Protein AF-A0A068UIH8-F1 (afdb_monomer)

Secondary structure (DSSP, 8-state):
--TTS-SSS----TTS--GGG----TTT-SHHHHHHHHTTHHHHHHHHHHHH-TT--S--TTPPPP----

Foldseek 3Di:
DDPPADPPQGADAVVPDDCVQDWDDPDDPLPRSQCSHQNPCLVVVLCVCCVPPVVPPPDDRNDRHRDDPD

Sequence (70 aa):
MTPFVSKFQRAAYLNYRDLDLGANKEGNTTSVWGIKYFKNNFYRLAHVKQEVDPSNFFRYGQSIPPFLSS

Nearest PDB structures (foldseek):
  4ud8-assembly2_B  TM=8.998E-01  e=8.215E-08  Arabidopsis thaliana
  4ud8-assembly1_A  TM=9.020E-01  e=1.815E-07  Arabidopsis thaliana
  2y3s-assembly1_A  TM=7.806E-01  e=7.823E-04  Streptomyces sp. 307-9
  6yjo-assembly1_A  TM=8.485E-01  e=1.432E-02  Fusarium graminearum PH-1
  6y0r-assembly1_AAA  TM=7.797E-01  e=2.429E-02  Fusarium graminearum PH-1

pLDDT: mean 78.69, std 14.03, range [44.31, 95.69]

Organism: Coffea canephora (NCBI:txid49390)

Solvent-accessible surface area (backbone atoms only — not comparable to full-atom values): 4497 Å² total; per-residue (Å²): 137,69,97,85,62,68,90,70,74,72,69,46,56,78,91,65,77,60,71,88,61,47,47,60,53,98,86,83,52,59,62,71,36,40,37,35,53,44,44,88,50,37,62,61,51,14,47,51,30,33,75,77,37,67,84,50,77,86,66,57,59,78,46,78,54,46,58,78,83,126

InterPro domains:
  IPR012951 Berberine/berberine-like [PF08031] (12-65)
  IPR016169 FAD-binding, type PCMH, subdomain 2 [G3DSA:3.30.465.10] (9-66)

Structure (mmCIF, N/CA/C/O backbone):
data_AF-A0A068UIH8-F1
#
_entry.id   AF-A0A068UIH8-F1
#
loop_
_atom_site.group_PDB
_atom_site.id
_atom_site.type_symbol
_atom_site.label_atom_id
_atom_site.label_alt_id
_atom_site.label_comp_id
_atom_site.label_asym_id
_atom_site.label_entity_id
_atom_site.label_seq_id
_atom_site.pdbx_PDB_ins_code
_atom_site.Cartn_x
_atom_site.Cartn_y
_atom_site.Cartn_z
_atom_site.occupancy
_atom_site.B_iso_or_equiv
_atom_site.auth_seq_id
_atom_site.auth_comp_id
_atom_site.auth_asym_id
_atom_site.auth_atom_id
_atom_site.pdbx_PDB_model_num
ATOM 1 N N . MET A 1 1 ? -20.533 14.038 17.638 1.00 53.66 1 MET A N 1
ATOM 2 C CA . MET A 1 1 ? -19.867 12.716 17.720 1.00 53.66 1 MET A CA 1
ATOM 3 C C . MET A 1 1 ? -20.947 11.665 17.931 1.00 53.66 1 MET A C 1
ATOM 5 O O . MET A 1 1 ? -21.703 11.795 18.882 1.00 53.66 1 MET A O 1
ATOM 9 N N . THR A 1 2 ? -21.094 10.708 17.014 1.00 59.62 2 THR A N 1
ATOM 10 C CA . THR A 1 2 ? -22.125 9.653 17.060 1.00 59.62 2 THR A CA 1
ATOM 11 C C . THR A 1 2 ? -21.654 8.446 17.888 1.00 59.62 2 THR A C 1
ATOM 13 O O . THR A 1 2 ? -20.458 8.148 17.895 1.00 59.62 2 THR A O 1
ATOM 16 N N . PRO A 1 3 ? -22.560 7.736 18.589 1.00 64.06 3 PRO A N 1
ATOM 17 C CA . PRO A 1 3 ? -22.197 6.796 19.659 1.00 64.06 3 PRO A CA 1
ATOM 18 C C . PRO A 1 3 ? -21.514 5.490 19.208 1.00 64.06 3 PRO A C 1
ATOM 20 O O . PRO A 1 3 ? -21.004 4.764 20.054 1.00 64.06 3 PRO A O 1
ATOM 23 N N . PHE A 1 4 ? -21.434 5.205 17.904 1.00 68.00 4 PHE A N 1
ATOM 24 C CA . PHE A 1 4 ? -20.886 3.946 17.367 1.00 68.00 4 PHE A CA 1
ATOM 25 C C . PHE A 1 4 ? -19.582 4.111 16.573 1.00 68.00 4 PHE A C 1
ATOM 27 O O . PHE A 1 4 ? -19.191 3.226 15.816 1.00 68.00 4 PHE A O 1
ATOM 34 N N . VAL A 1 5 ? -18.901 5.250 16.705 1.00 61.72 5 VAL A N 1
ATOM 35 C CA . VAL A 1 5 ? -17.641 5.501 15.987 1.00 61.72 5 VAL A CA 1
ATOM 36 C C . VAL A 1 5 ? -16.449 5.057 16.837 1.00 61.72 5 VAL A C 1
ATOM 38 O O . VAL A 1 5 ? -16.388 5.356 18.031 1.00 61.72 5 VAL A O 1
ATOM 41 N N . SER A 1 6 ? -15.486 4.352 16.227 1.00 58.03 6 SER A N 1
ATOM 42 C CA . SER A 1 6 ? -14.278 3.902 16.927 1.00 58.03 6 SER A CA 1
ATOM 43 C C . SER A 1 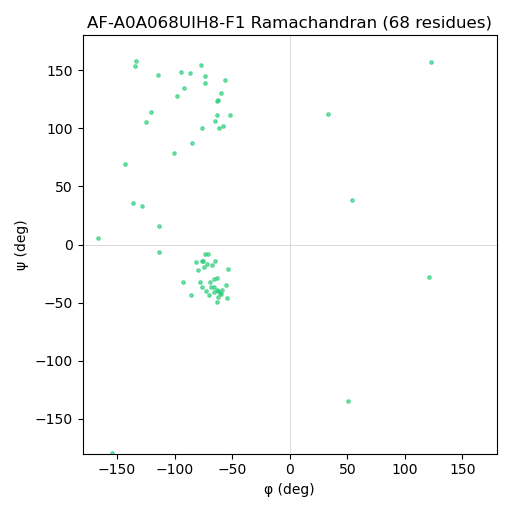6 ? -13.495 5.093 17.494 1.00 58.03 6 SER A C 1
ATOM 45 O O . SER A 1 6 ? -13.220 6.071 16.799 1.00 58.03 6 SER A O 1
ATOM 47 N N . LYS A 1 7 ? -13.130 5.009 18.779 1.00 60.56 7 LYS A N 1
AT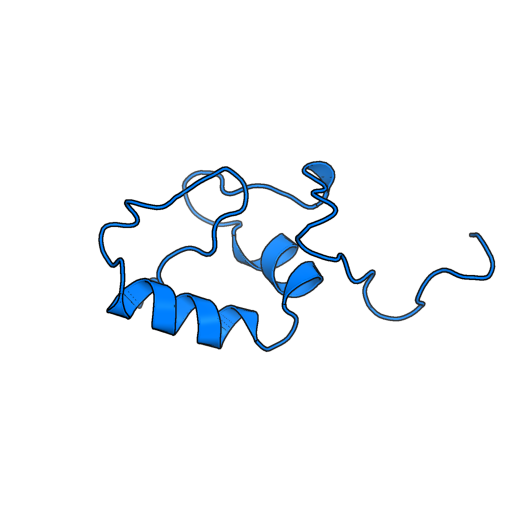OM 48 C CA . LYS A 1 7 ? -12.368 6.056 19.485 1.00 60.56 7 LYS A CA 1
ATOM 49 C C . LYS A 1 7 ? -10.855 5.999 19.218 1.00 60.56 7 LYS A C 1
ATOM 51 O O . LYS A 1 7 ? -10.167 6.980 19.468 1.00 60.56 7 LYS A O 1
ATOM 56 N N . PHE A 1 8 ? -10.348 4.892 18.669 1.00 56.47 8 PHE A N 1
ATOM 57 C CA . PHE A 1 8 ? -8.938 4.692 18.312 1.00 56.47 8 PHE A CA 1
ATOM 58 C C . PHE A 1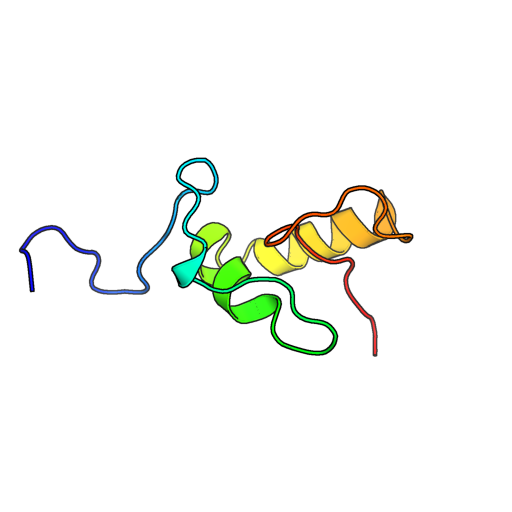 8 ? -8.834 4.413 16.812 1.00 56.47 8 PHE A C 1
ATOM 60 O O . PHE A 1 8 ? -9.382 3.408 16.372 1.00 56.47 8 PHE A O 1
ATOM 67 N N . GLN A 1 9 ? -8.199 5.340 16.074 1.00 62.47 9 GLN A N 1
ATOM 68 C CA . GLN A 1 9 ? -8.058 5.433 14.607 1.00 62.47 9 GLN A CA 1
ATOM 69 C C . GLN A 1 9 ? -9.259 4.907 13.801 1.00 62.47 9 GLN A C 1
ATOM 71 O O . GLN A 1 9 ? -9.523 3.709 13.739 1.00 62.47 9 GLN A O 1
ATOM 76 N N . ARG A 1 10 ? -9.973 5.809 13.118 1.00 65.06 10 ARG A N 1
ATOM 77 C CA . ARG A 1 10 ? -11.090 5.440 12.240 1.00 65.06 10 ARG A CA 1
ATOM 78 C C . ARG A 1 10 ? -10.595 4.470 11.161 1.00 65.06 10 ARG A C 1
ATOM 80 O O . ARG A 1 10 ? -9.917 4.884 10.222 1.00 65.06 10 ARG A O 1
ATOM 87 N N . ALA A 1 11 ? -10.891 3.188 11.349 1.00 66.44 11 ALA A N 1
ATOM 88 C CA . ALA A 1 11 ? -10.550 2.146 10.401 1.00 66.44 11 ALA A CA 1
ATOM 89 C C . ALA A 1 11 ? -11.488 2.258 9.201 1.00 66.44 11 ALA A C 1
ATOM 91 O O . ALA A 1 11 ? -12.686 2.499 9.365 1.00 66.44 11 ALA A O 1
ATOM 92 N N . ALA A 1 12 ? -10.936 2.084 8.010 1.00 73.44 12 ALA A N 1
ATOM 93 C CA . ALA A 1 12 ? -11.700 2.021 6.778 1.00 73.44 12 ALA A CA 1
ATOM 94 C C . ALA A 1 12 ? -11.569 0.616 6.189 1.00 73.44 12 ALA A C 1
ATOM 96 O O . ALA A 1 12 ? -10.539 -0.041 6.337 1.00 73.44 12 ALA A O 1
ATOM 97 N N . TYR A 1 13 ? -12.625 0.133 5.542 1.00 81.56 13 TYR A N 1
ATOM 98 C CA . TYR A 1 13 ? -12.590 -1.138 4.829 1.00 81.56 13 TYR A CA 1
ATOM 99 C C . TYR A 1 13 ? -12.350 -0.860 3.350 1.00 81.56 13 TYR A C 1
ATOM 101 O O . TYR A 1 13 ? -13.076 -0.067 2.762 1.00 81.56 13 TYR A O 1
ATOM 109 N N . LEU A 1 14 ? -11.348 -1.506 2.749 1.00 83.38 14 LEU A N 1
ATOM 110 C CA . LEU A 1 14 ? -10.867 -1.169 1.402 1.00 83.38 14 LEU A CA 1
ATOM 111 C C . LEU A 1 14 ? -11.970 -1.184 0.331 1.00 83.38 14 LEU A C 1
ATOM 113 O O . LEU A 1 14 ? -11.936 -0.364 -0.584 1.00 83.38 14 LEU A O 1
ATOM 117 N N . ASN A 1 15 ? -12.945 -2.091 0.446 1.00 86.00 15 ASN A N 1
ATOM 118 C CA . ASN A 1 15 ? -14.030 -2.202 -0.535 1.00 86.00 15 ASN A CA 1
ATOM 119 C C . ASN A 1 15 ? -15.075 -1.079 -0.402 1.00 86.00 15 ASN A C 1
ATOM 121 O O . ASN A 1 15 ? -15.842 -0.858 -1.333 1.00 86.00 15 ASN A O 1
ATOM 125 N N . TYR A 1 16 ? -15.073 -0.333 0.707 1.00 85.69 16 TYR A N 1
ATOM 126 C CA . TYR A 1 16 ? -15.802 0.927 0.858 1.00 85.69 16 TYR A CA 1
ATOM 127 C C . TYR A 1 16 ? -14.827 2.084 0.667 1.00 85.69 16 TYR A C 1
ATOM 129 O O . TYR A 1 16 ? -14.303 2.663 1.617 1.00 85.69 16 TYR A O 1
ATOM 137 N N . ARG A 1 17 ? -14.539 2.356 -0.604 1.00 79.88 17 ARG A N 1
ATOM 138 C CA . ARG A 1 17 ? -13.530 3.322 -1.037 1.00 79.88 17 ARG A CA 1
ATOM 139 C C . ARG A 1 17 ? -13.901 4.734 -0.594 1.00 79.88 17 ARG A C 1
ATOM 141 O O . ARG A 1 17 ? -14.951 5.240 -0.973 1.00 79.88 17 ARG A O 1
ATOM 148 N N . ASP A 1 18 ? -12.995 5.368 0.138 1.00 81.69 18 ASP A N 1
ATOM 149 C CA . ASP A 1 18 ? -13.107 6.756 0.580 1.00 81.69 18 ASP A CA 1
ATOM 150 C C . ASP A 1 18 ? -11.866 7.536 0.119 1.00 81.69 18 ASP A C 1
ATOM 152 O O . ASP A 1 18 ? -10.761 7.345 0.641 1.00 81.69 18 ASP A O 1
ATOM 156 N N . LEU A 1 19 ? -12.043 8.374 -0.909 1.00 80.00 19 LEU A N 1
ATOM 157 C CA . LEU A 1 19 ? -10.975 9.197 -1.488 1.00 80.00 19 LEU A CA 1
ATOM 158 C C . LEU A 1 19 ? -10.601 10.383 -0.588 1.00 80.00 19 LEU A C 1
ATOM 160 O O . LEU A 1 19 ? -9.477 10.880 -0.691 1.00 80.00 19 LEU A O 1
ATOM 164 N N . ASP A 1 20 ? -11.474 10.775 0.344 1.00 81.25 20 ASP A N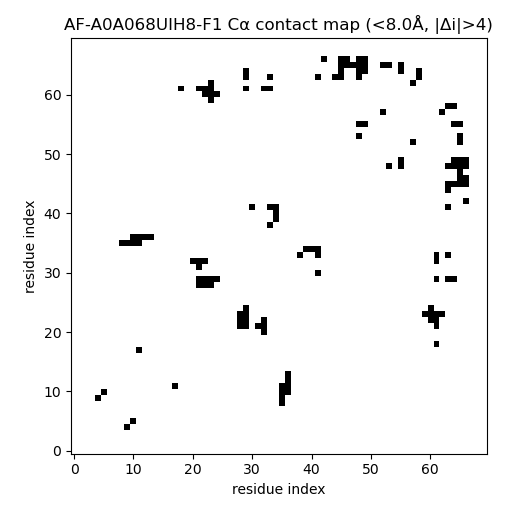 1
ATOM 165 C CA . ASP A 1 20 ? -11.211 11.859 1.294 1.00 81.25 20 ASP A CA 1
ATOM 166 C C . ASP A 1 20 ? -10.177 11.439 2.351 1.00 81.25 20 ASP A C 1
ATOM 168 O O . ASP A 1 20 ? -9.550 12.277 3.002 1.00 81.25 20 ASP A O 1
ATOM 172 N N . LEU A 1 21 ? -9.919 10.131 2.496 1.00 78.06 21 LEU A N 1
ATOM 173 C CA . LEU A 1 21 ? -8.842 9.620 3.349 1.00 78.06 21 LEU A CA 1
ATOM 174 C C . LEU A 1 21 ? -7.441 9.954 2.827 1.00 78.06 21 LEU A C 1
ATOM 176 O O . LEU A 1 21 ? -6.489 9.879 3.610 1.00 78.06 21 LEU A O 1
ATOM 180 N N . GLY A 1 22 ? -7.319 10.319 1.549 1.00 79.94 22 GLY A N 1
ATOM 181 C CA . GLY A 1 22 ? -6.068 10.648 0.873 1.00 79.94 22 GLY A CA 1
ATOM 182 C C . GLY A 1 22 ? -5.824 9.766 -0.348 1.00 79.94 22 GLY A C 1
ATOM 183 O O . GLY A 1 22 ? -6.336 8.657 -0.441 1.00 79.94 22 GLY A O 1
ATOM 184 N N . ALA A 1 23 ? -5.019 10.249 -1.286 1.00 80.31 23 ALA A N 1
ATOM 185 C CA . ALA A 1 23 ? -4.660 9.532 -2.503 1.00 80.31 23 ALA A CA 1
ATOM 186 C C . ALA A 1 23 ? -3.151 9.626 -2.742 1.00 80.31 23 ALA A C 1
ATOM 188 O O . ALA A 1 23 ? -2.489 10.544 -2.254 1.00 80.31 23 ALA A O 1
ATOM 189 N N . ASN A 1 24 ? -2.616 8.689 -3.515 1.00 79.31 24 ASN A N 1
ATOM 190 C CA . ASN A 1 24 ? -1.250 8.708 -4.008 1.00 79.31 24 ASN A CA 1
ATOM 191 C C . ASN A 1 24 ? -1.050 9.956 -4.877 1.00 79.31 24 ASN A C 1
ATOM 193 O O . ASN A 1 24 ? -1.459 9.988 -6.036 1.00 79.31 24 ASN A O 1
ATOM 197 N N . LYS A 1 25 ? -0.433 10.988 -4.302 1.00 68.25 25 LYS A N 1
ATOM 198 C CA . LYS A 1 25 ? 0.153 12.109 -5.039 1.00 68.25 25 LYS A CA 1
ATOM 199 C C . LYS A 1 25 ? 1.629 11.813 -5.269 1.00 68.25 25 LYS A C 1
ATOM 201 O O . LYS A 1 25 ? 2.249 11.143 -4.440 1.00 68.25 25 LYS A O 1
ATOM 206 N N . GLU A 1 26 ? 2.175 12.298 -6.379 1.00 57.94 26 GLU A N 1
ATOM 207 C CA . GLU A 1 26 ? 3.605 12.188 -6.669 1.00 57.94 26 GLU A CA 1
ATOM 208 C C . GLU A 1 26 ? 4.414 12.713 -5.473 1.00 57.94 26 GLU A C 1
ATOM 210 O O . GLU A 1 26 ? 4.368 13.894 -5.139 1.00 57.94 26 GLU A O 1
ATOM 215 N N . GLY A 1 27 ? 5.110 11.807 -4.782 1.00 53.00 27 GLY A N 1
ATOM 216 C CA . GLY A 1 27 ? 6.282 12.167 -3.996 1.00 53.00 27 GLY A CA 1
ATOM 217 C C . GLY A 1 27 ? 6.290 11.886 -2.495 1.00 53.00 27 GLY A C 1
ATOM 218 O O . GLY A 1 27 ? 7.397 11.705 -2.010 1.00 53.00 27 GLY A O 1
ATOM 219 N N . ASN A 1 28 ? 5.185 11.841 -1.722 1.00 50.00 28 ASN A N 1
ATOM 220 C CA . ASN A 1 28 ? 5.388 11.681 -0.255 1.00 50.00 28 ASN A CA 1
ATOM 221 C C . ASN A 1 28 ? 4.222 11.310 0.691 1.00 50.00 28 ASN A C 1
ATOM 223 O O . ASN A 1 28 ? 4.414 11.316 1.903 1.00 50.00 28 ASN A O 1
ATOM 227 N N . THR A 1 29 ? 3.004 11.003 0.228 1.00 52.09 29 THR A N 1
ATOM 228 C CA . THR A 1 29 ? 1.828 10.885 1.139 1.00 52.09 29 THR A CA 1
ATOM 229 C C . THR A 1 29 ? 1.025 9.591 1.000 1.00 52.09 29 THR A C 1
ATOM 231 O O . THR A 1 29 ? -0.186 9.554 1.204 1.00 52.09 29 THR A O 1
ATOM 234 N N . THR A 1 30 ? 1.695 8.486 0.686 1.00 61.31 30 THR A N 1
ATOM 235 C CA . THR A 1 30 ? 1.046 7.173 0.533 1.00 61.31 30 THR A CA 1
ATOM 236 C C . THR A 1 30 ? 0.760 6.463 1.866 1.00 61.31 30 THR A C 1
ATOM 238 O O . THR A 1 30 ? -0.137 5.626 1.944 1.00 61.31 30 THR A O 1
ATOM 241 N N . SER A 1 31 ? 1.473 6.809 2.942 1.00 64.12 31 SER A N 1
ATOM 242 C CA . SER A 1 31 ? 1.412 6.094 4.227 1.00 64.12 31 SER A CA 1
ATOM 243 C C . SER A 1 31 ? 0.173 6.412 5.076 1.00 64.12 31 SER A C 1
ATOM 245 O O . SER A 1 31 ? -0.340 5.534 5.771 1.00 64.12 31 SER A O 1
ATOM 247 N N . VAL A 1 32 ? -0.353 7.640 5.011 1.00 75.25 32 VAL A N 1
ATOM 248 C CA . VAL A 1 32 ? -1.402 8.108 5.940 1.00 75.25 32 VAL A CA 1
ATOM 249 C C . VAL A 1 32 ? -2.752 7.424 5.695 1.00 75.25 32 VAL A C 1
ATOM 251 O O . VAL A 1 32 ? -3.416 7.017 6.651 1.00 75.25 32 VAL A O 1
ATOM 254 N N . TRP A 1 33 ? -3.166 7.266 4.433 1.00 85.19 33 TRP A N 1
ATOM 255 C CA . TRP A 1 33 ? -4.404 6.553 4.093 1.00 85.19 33 TRP A CA 1
ATOM 256 C C . TRP A 1 33 ? -4.213 5.032 4.205 1.00 85.19 33 TRP A C 1
ATOM 258 O O . TRP A 1 33 ? -5.099 4.332 4.697 1.00 85.19 33 TRP A O 1
ATOM 268 N N . GLY A 1 34 ? -3.031 4.523 3.84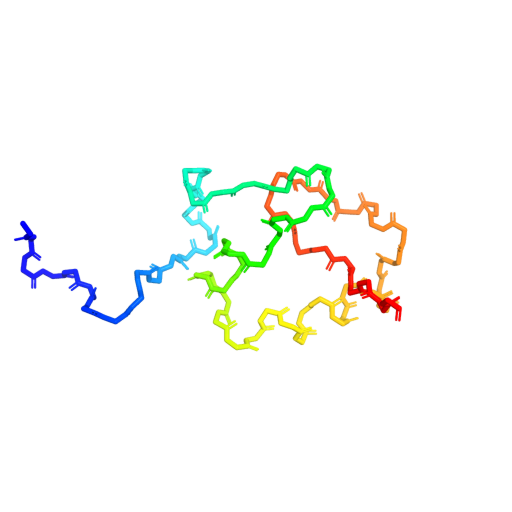0 1.00 85.69 34 GLY A N 1
ATOM 269 C CA . GLY A 1 34 ? -2.702 3.099 3.878 1.00 85.69 34 GLY A CA 1
ATOM 270 C C . GLY A 1 34 ? -2.819 2.486 5.274 1.00 85.69 34 GLY A C 1
ATOM 271 O O . GLY A 1 34 ? -3.417 1.421 5.440 1.00 85.69 34 GLY A O 1
ATOM 272 N N . ILE A 1 35 ? -2.345 3.191 6.305 1.00 86.06 35 ILE A N 1
ATOM 273 C CA . ILE A 1 35 ? -2.446 2.738 7.703 1.00 86.06 35 ILE A CA 1
ATOM 274 C C . ILE A 1 35 ? -3.911 2.685 8.180 1.00 86.06 35 ILE A C 1
ATOM 276 O O . ILE A 1 35 ? -4.256 1.814 8.977 1.00 86.06 35 ILE A O 1
ATOM 280 N N . LYS A 1 36 ? -4.814 3.532 7.666 1.00 84.94 36 LYS A N 1
ATOM 281 C CA . LYS A 1 36 ? -6.244 3.486 8.039 1.00 84.94 36 LYS A CA 1
ATOM 282 C C . LYS A 1 36 ? -6.960 2.238 7.517 1.00 84.94 36 LYS A C 1
ATOM 284 O O . LYS A 1 36 ? -7.869 1.744 8.184 1.00 84.94 36 LYS A O 1
ATOM 289 N N . TYR A 1 37 ? -6.548 1.727 6.356 1.00 87.50 37 TYR A N 1
ATOM 290 C CA . TYR A 1 37 ? -7.104 0.498 5.781 1.00 87.50 37 TYR A CA 1
ATOM 291 C C . TYR A 1 37 ? -6.414 -0.763 6.303 1.00 87.50 37 TYR A C 1
ATOM 293 O O . TYR A 1 37 ? -7.071 -1.749 6.628 1.00 87.50 37 TYR A O 1
ATOM 301 N N . PHE A 1 38 ? -5.083 -0.742 6.390 1.00 89.06 38 PHE A N 1
ATOM 302 C CA . PHE A 1 38 ? -4.287 -1.954 6.595 1.00 89.06 38 PHE A CA 1
ATOM 303 C C . PHE A 1 38 ? -3.575 -2.005 7.949 1.00 89.06 38 PHE A C 1
ATOM 305 O O . PHE A 1 38 ? -3.004 -3.041 8.295 1.00 89.06 38 PHE A O 1
ATOM 312 N N . LYS A 1 39 ? -3.625 -0.929 8.746 1.00 87.75 39 LYS A N 1
ATOM 313 C CA . LYS A 1 39 ? -2.914 -0.809 10.029 1.00 87.75 39 LYS A CA 1
ATOM 314 C C . LYS A 1 39 ? -1.434 -1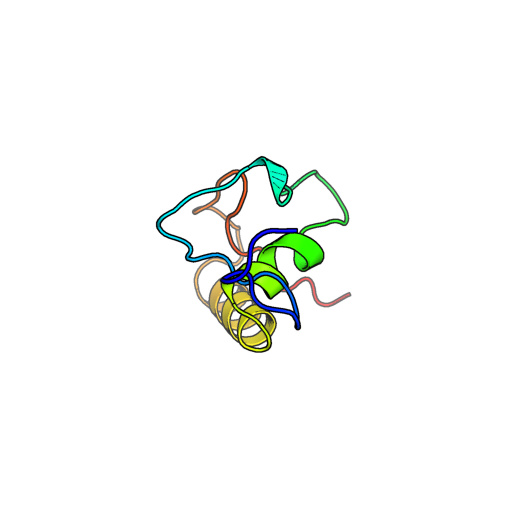.178 9.847 1.00 87.75 39 LYS A C 1
ATOM 316 O O . LYS A 1 39 ? -0.810 -0.793 8.859 1.00 87.75 39 LYS A O 1
ATOM 321 N N . ASN A 1 40 ? -0.885 -1.981 10.755 1.00 87.44 40 ASN A N 1
ATOM 322 C CA . ASN A 1 40 ? 0.499 -2.452 10.721 1.00 87.44 40 ASN A CA 1
ATOM 323 C C . ASN A 1 40 ? 0.808 -3.370 9.522 1.00 87.44 40 ASN A C 1
ATOM 325 O O . ASN A 1 40 ? 1.978 -3.584 9.218 1.00 87.44 40 ASN A O 1
ATOM 329 N N . ASN A 1 41 ? -0.203 -3.889 8.811 1.00 90.75 41 ASN A N 1
ATOM 330 C CA . ASN A 1 41 ? 0.021 -4.742 7.639 1.00 90.75 41 ASN A CA 1
ATOM 331 C C . ASN A 1 41 ? 0.433 -3.948 6.396 1.00 90.75 41 ASN A C 1
ATOM 333 O O . ASN A 1 41 ? 0.916 -4.547 5.437 1.00 90.75 41 ASN A O 1
ATOM 337 N N . PHE A 1 42 ? 0.263 -2.620 6.399 1.00 90.25 42 PHE A N 1
ATOM 338 C CA . PHE A 1 42 ? 0.563 -1.778 5.242 1.00 90.25 42 PHE A CA 1
ATOM 339 C C . PHE A 1 42 ? 1.999 -1.975 4.733 1.00 90.25 42 PHE A C 1
ATOM 341 O O . PHE A 1 42 ? 2.202 -2.192 3.542 1.00 90.25 42 PHE A O 1
ATOM 348 N N . TYR A 1 43 ? 2.985 -1.998 5.635 1.00 88.75 43 TYR A N 1
ATOM 349 C CA . TYR A 1 43 ? 4.394 -2.164 5.264 1.00 88.75 43 TYR A CA 1
ATOM 350 C C . TYR A 1 43 ? 4.692 -3.539 4.667 1.00 88.75 43 TYR A C 1
ATOM 352 O O . TYR A 1 43 ? 5.385 -3.637 3.658 1.00 88.75 43 TYR A O 1
ATOM 360 N N . ARG A 1 44 ? 4.111 -4.606 5.230 1.00 92.81 44 ARG A N 1
ATOM 361 C CA . ARG A 1 44 ? 4.261 -5.959 4.677 1.00 92.81 44 ARG A CA 1
ATOM 362 C C . ARG A 1 44 ? 3.680 -6.046 3.265 1.00 92.81 44 ARG A C 1
ATOM 364 O O . ARG A 1 44 ? 4.280 -6.665 2.395 1.00 92.81 44 ARG A O 1
ATOM 371 N N . LEU A 1 45 ? 2.538 -5.403 3.027 1.00 93.25 45 LEU A N 1
ATOM 372 C CA . LEU A 1 45 ? 1.926 -5.356 1.700 1.00 93.25 45 LEU A CA 1
ATOM 373 C C . LEU A 1 45 ? 2.751 -4.524 0.707 1.00 93.25 45 LEU A C 1
ATOM 375 O O . LEU A 1 45 ? 2.840 -4.903 -0.455 1.00 93.25 45 LEU A O 1
ATOM 379 N N . ALA A 1 46 ? 3.381 -3.432 1.150 1.00 91.12 46 ALA A N 1
ATOM 380 C CA . ALA A 1 46 ? 4.283 -2.637 0.313 1.00 91.12 46 ALA A CA 1
ATOM 381 C C . ALA A 1 46 ? 5.552 -3.415 -0.087 1.00 91.12 46 ALA A C 1
ATOM 383 O O . ALA A 1 46 ? 6.008 -3.302 -1.223 1.00 91.12 46 ALA A O 1
ATOM 384 N N . HIS A 1 47 ? 6.082 -4.257 0.808 1.00 91.94 47 HIS A N 1
ATOM 385 C CA . HIS A 1 47 ? 7.169 -5.187 0.481 1.00 91.94 47 HIS A CA 1
ATOM 386 C C . HIS A 1 47 ? 6.750 -6.214 -0.57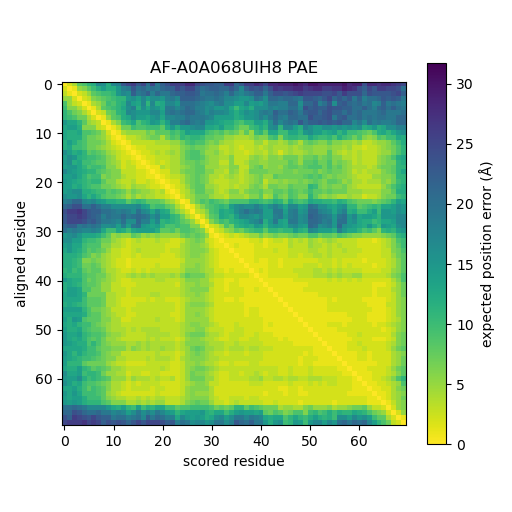4 1.00 91.94 47 HIS A C 1
ATOM 388 O O . HIS A 1 47 ? 7.417 -6.346 -1.593 1.00 91.94 47 HIS A O 1
ATOM 394 N N . VAL A 1 48 ? 5.602 -6.875 -0.388 1.00 95.06 48 VAL A N 1
ATOM 395 C CA . VAL A 1 48 ? 5.072 -7.817 -1.393 1.00 95.06 48 VAL A CA 1
ATOM 396 C C . VAL A 1 48 ? 4.842 -7.114 -2.734 1.00 95.06 48 VAL A C 1
ATOM 398 O O . VAL A 1 48 ? 5.142 -7.666 -3.788 1.00 95.06 48 VAL A O 1
ATOM 401 N N . LYS A 1 49 ? 4.346 -5.871 -2.714 1.00 92.69 49 LYS A N 1
ATOM 402 C CA . LYS A 1 49 ? 4.168 -5.061 -3.922 1.00 92.69 49 LYS A CA 1
ATOM 403 C C . LYS A 1 49 ? 5.492 -4.815 -4.648 1.00 92.69 49 LYS A C 1
ATOM 405 O O . LYS A 1 49 ? 5.507 -4.911 -5.868 1.00 92.69 49 LYS A O 1
ATOM 410 N N . GLN A 1 50 ? 6.573 -4.535 -3.920 1.00 91.88 50 GLN A N 1
ATOM 411 C CA . GLN A 1 50 ? 7.909 -4.359 -4.495 1.00 91.88 50 GLN A CA 1
ATOM 412 C C . GLN A 1 50 ? 8.432 -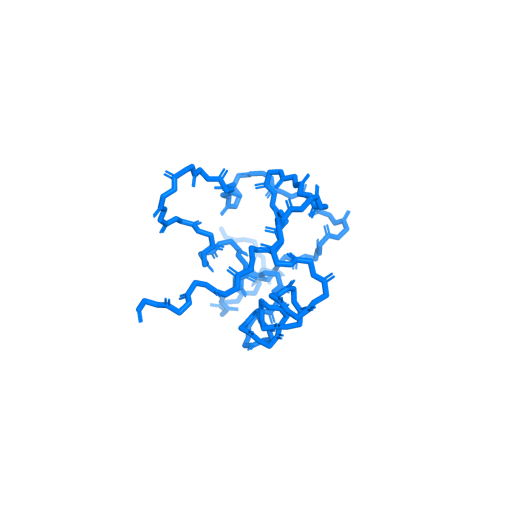5.639 -5.158 1.00 91.88 50 GLN A C 1
ATOM 414 O O . GLN A 1 50 ? 9.043 -5.567 -6.217 1.00 91.88 50 GLN A O 1
ATOM 419 N N . GLU A 1 51 ? 8.185 -6.804 -4.560 1.00 94.31 51 GLU A N 1
ATOM 420 C CA . GLU A 1 51 ? 8.634 -8.090 -5.110 1.00 94.31 51 GLU A CA 1
ATOM 421 C C . GLU A 1 51 ? 7.833 -8.514 -6.349 1.00 94.31 51 GLU A C 1
ATOM 423 O O . GLU A 1 51 ? 8.398 -9.032 -7.309 1.00 94.31 51 GLU A O 1
ATOM 428 N N . VAL A 1 52 ? 6.515 -8.292 -6.339 1.00 95.69 52 VAL A N 1
ATOM 429 C CA . VAL A 1 52 ? 5.600 -8.796 -7.377 1.00 95.69 52 VAL A CA 1
ATOM 430 C C . VAL A 1 52 ? 5.377 -7.792 -8.513 1.00 95.69 52 VAL A C 1
ATOM 432 O O . VAL A 1 52 ? 5.156 -8.192 -9.653 1.00 95.69 52 VAL A O 1
ATOM 435 N N . ASP A 1 53 ? 5.412 -6.489 -8.229 1.00 93.88 53 ASP A N 1
ATOM 436 C CA . ASP A 1 53 ? 5.214 -5.418 -9.214 1.00 93.88 53 ASP A CA 1
ATOM 437 C C . ASP A 1 53 ? 6.132 -4.209 -8.924 1.00 93.88 53 ASP A C 1
ATOM 439 O O . ASP A 1 53 ? 5.656 -3.127 -8.553 1.00 93.88 53 ASP A O 1
ATOM 443 N N . PRO A 1 54 ? 7.458 -4.368 -9.114 1.00 90.69 54 PRO A N 1
ATOM 444 C CA . PRO A 1 54 ? 8.442 -3.309 -8.863 1.00 90.69 54 PRO A CA 1
ATOM 445 C C . PRO A 1 54 ? 8.250 -2.095 -9.780 1.00 90.69 54 PRO A C 1
ATOM 447 O O . PRO A 1 54 ? 8.548 -0.966 -9.399 1.00 90.69 54 PRO A O 1
ATOM 450 N N . SER A 1 55 ? 7.713 -2.307 -10.986 1.00 90.12 55 SER A N 1
ATOM 451 C CA . SER A 1 55 ? 7.396 -1.232 -11.937 1.00 90.12 55 SER A CA 1
ATOM 452 C C . SER A 1 55 ? 6.159 -0.414 -11.551 1.00 90.12 55 SER A C 1
ATOM 454 O O . SER A 1 55 ? 5.875 0.610 -12.174 1.00 90.12 55 SER A O 1
ATOM 456 N N . ASN A 1 56 ? 5.420 -0.859 -10.527 1.00 89.88 56 ASN A N 1
ATOM 457 C CA . ASN A 1 56 ? 4.146 -0.291 -10.104 1.00 89.88 56 ASN A CA 1
ATOM 458 C C . ASN A 1 56 ? 3.116 -0.203 -11.248 1.00 89.88 56 ASN A C 1
ATOM 460 O O . ASN A 1 56 ? 2.382 0.784 -11.353 1.00 89.88 56 ASN A O 1
ATOM 464 N N . PHE A 1 57 ? 3.074 -1.211 -12.124 1.00 92.62 57 PHE A N 1
ATOM 465 C CA . PHE A 1 57 ? 2.167 -1.269 -13.268 1.00 92.62 57 PHE A CA 1
ATOM 466 C C . PHE A 1 57 ? 0.701 -1.295 -12.816 1.00 92.62 57 PHE A C 1
ATOM 468 O O . PHE A 1 57 ? -0.134 -0.537 -13.315 1.00 92.62 57 PHE A O 1
ATOM 475 N N . PHE A 1 58 ? 0.384 -2.113 -11.809 1.00 93.25 58 PHE A N 1
ATOM 476 C CA . PHE A 1 58 ? -0.959 -2.200 -11.243 1.00 93.25 58 PHE A CA 1
ATOM 477 C C . PHE A 1 58 ? -1.164 -1.111 -10.189 1.00 93.25 58 PHE A C 1
ATOM 479 O O . PHE A 1 58 ? -0.948 -1.334 -8.992 1.00 93.25 58 PHE A O 1
ATOM 486 N N . ARG A 1 59 ? -1.601 0.073 -10.621 1.00 89.62 59 ARG A N 1
ATOM 487 C CA . ARG A 1 59 ? -1.775 1.238 -9.744 1.00 89.62 59 ARG A CA 1
ATOM 488 C C . ARG A 1 59 ? -3.091 1.979 -9.960 1.00 89.62 59 ARG A C 1
ATOM 490 O O . ARG A 1 59 ? -3.663 1.969 -11.042 1.00 89.62 59 ARG A O 1
ATOM 497 N N . TYR A 1 60 ? -3.552 2.647 -8.907 1.00 88.31 60 TYR A N 1
ATOM 498 C CA . TYR A 1 60 ? -4.683 3.579 -8.916 1.00 88.31 60 TYR A CA 1
ATOM 499 C C . TYR A 1 60 ? -4.518 4.589 -7.768 1.00 88.31 60 TYR A C 1
ATOM 501 O O . TYR A 1 60 ? -3.553 4.523 -7.006 1.00 88.31 60 TYR A O 1
ATOM 509 N N . GLY A 1 61 ? -5.468 5.516 -7.607 1.00 84.56 61 GLY A N 1
ATOM 510 C CA . GLY A 1 61 ? -5.378 6.612 -6.630 1.00 84.56 61 GLY A CA 1
ATOM 511 C C . GLY A 1 61 ? -5.109 6.207 -5.170 1.00 84.56 61 GLY A C 1
ATOM 512 O O . GLY A 1 61 ? -4.597 7.021 -4.421 1.00 84.56 61 GLY A O 1
ATOM 513 N N . GLN A 1 62 ? -5.387 4.969 -4.758 1.00 88.38 62 GLN A N 1
ATOM 514 C CA . GLN A 1 62 ? -5.074 4.424 -3.425 1.00 88.38 62 GLN A CA 1
ATOM 515 C C . GLN A 1 62 ? -4.487 3.003 -3.544 1.00 88.38 62 GLN A C 1
ATOM 517 O O . GLN A 1 62 ? -4.800 2.110 -2.759 1.00 88.38 62 GLN A O 1
ATOM 522 N N . SER A 1 63 ? -3.687 2.730 -4.579 1.00 89.62 63 SER A N 1
ATOM 523 C CA . SER A 1 63 ? -2.947 1.465 -4.645 1.00 89.62 63 SER A CA 1
ATOM 524 C C . SER A 1 63 ? -1.793 1.475 -3.649 1.00 89.62 63 SER A C 1
ATOM 526 O O . SER A 1 63 ? -1.154 2.505 -3.442 1.00 89.62 63 SER A O 1
ATOM 528 N N . ILE A 1 64 ? -1.483 0.323 -3.063 1.00 90.06 64 ILE A N 1
ATOM 529 C CA . ILE A 1 64 ? -0.285 0.181 -2.232 1.00 90.06 64 ILE A CA 1
ATOM 530 C C . ILE A 1 64 ? 0.935 0.438 -3.130 1.00 90.06 64 ILE A C 1
ATOM 532 O O . ILE A 1 64 ? 1.024 -0.192 -4.188 1.00 90.06 64 ILE A O 1
ATOM 536 N N . PRO A 1 65 ? 1.824 1.384 -2.782 1.00 88.38 65 PRO A N 1
ATOM 537 C CA . PRO A 1 65 ? 3.028 1.628 -3.560 1.00 88.38 65 PRO A CA 1
ATOM 538 C C . PRO A 1 65 ? 4.080 0.543 -3.279 1.00 88.38 65 PRO A C 1
ATOM 540 O O . PRO A 1 65 ? 4.080 -0.037 -2.187 1.00 88.38 65 PRO A O 1
ATOM 543 N N . PRO A 1 66 ? 4.999 0.290 -4.223 1.00 88.38 66 PRO A N 1
ATOM 544 C CA . PRO A 1 66 ? 6.214 -0.443 -3.914 1.00 88.38 66 PRO A CA 1
ATOM 545 C C . PRO A 1 66 ? 6.978 0.252 -2.785 1.00 88.38 66 PRO A C 1
ATOM 547 O O . PRO A 1 66 ? 7.020 1.485 -2.715 1.00 88.38 66 PRO A O 1
ATOM 550 N N . PHE A 1 67 ? 7.560 -0.537 -1.883 1.00 81.56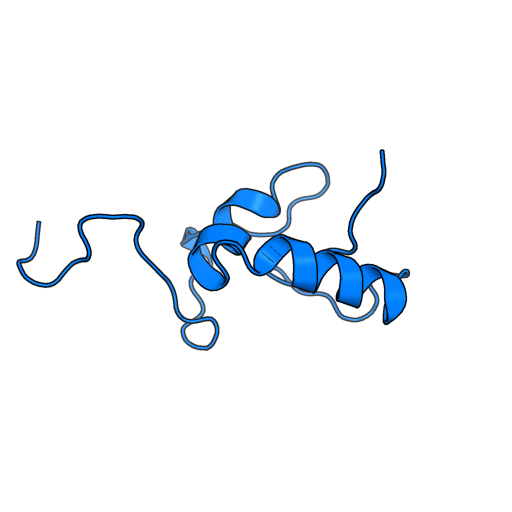 67 PHE A N 1
ATOM 551 C CA . PHE A 1 67 ? 8.416 -0.001 -0.833 1.00 81.56 67 PHE A CA 1
ATOM 552 C C . PHE A 1 67 ? 9.653 0.658 -1.461 1.00 81.56 67 PHE A C 1
ATOM 554 O O . PHE A 1 67 ? 10.503 -0.024 -2.029 1.00 81.56 67 PHE A O 1
ATOM 561 N N . LEU A 1 68 ? 9.746 1.987 -1.364 1.00 64.25 68 LEU A N 1
ATOM 562 C CA . LEU A 1 68 ? 10.950 2.728 -1.728 1.00 64.25 68 LEU A CA 1
ATOM 563 C C . LEU A 1 68 ? 11.968 2.529 -0.604 1.00 64.25 68 LEU A C 1
ATOM 565 O O . LEU A 1 68 ? 11.866 3.167 0.443 1.00 64.25 68 LEU A O 1
ATOM 569 N N . SER A 1 69 ? 12.929 1.627 -0.801 1.00 49.59 69 SER A N 1
ATOM 570 C CA . SER A 1 69 ? 14.166 1.674 -0.025 1.00 49.59 69 SER A CA 1
ATOM 571 C C . SER A 1 69 ? 14.887 2.965 -0.412 1.00 49.59 69 SER A C 1
ATOM 573 O O . SER A 1 69 ? 15.367 3.079 -1.540 1.00 49.59 69 SER A O 1
ATOM 575 N N . SER A 1 70 ? 14.873 3.950 0.484 1.00 44.31 70 SER A N 1
ATOM 576 C CA . SER A 1 70 ? 15.756 5.119 0.421 1.00 44.31 70 SER A CA 1
ATOM 577 C C . SER A 1 70 ? 17.218 4.697 0.430 1.00 44.31 70 SER A C 1
ATOM 579 O O . SER A 1 70 ? 17.524 3.817 1.270 1.00 44.31 70 SER A O 1
#

Mean predicted aligned error: 7.83 Å

Radius of gyration: 13.27 Å; Cα contacts (8 Å, |Δi|>4): 71; chains: 1; bounding box: 38×22×33 Å